Protein AF-A0A942X7V4-F1 (afdb_monomer_lite)

Radius of gyration: 15.63 Å; chains: 1; bounding box: 37×35×45 Å

Sequence (118 aa):
ASSIRQGVQTLTDNLYLAQKKGVDVWTAVQAYNFGPAYIDFIVQNGKENTLALAKQYSRDTVAPLLGNTTGKTYSYIHPISIFHGAELYVNGGNYYYSRQVQLNLYIIKCFTLFSTSG

InterPro domains:
  IPR047194 CwlT-like, lysozyme domain [PF13702] (2-104)

Structure (mmCIF, N/CA/C/O backbone):
data_AF-A0A942X7V4-F1
#
_entry.id   AF-A0A942X7V4-F1
#
loop_
_atom_site.group_PDB
_atom_site.id
_atom_site.type_symbol
_atom_site.label_atom_id
_atom_site.label_alt_id
_atom_site.label_comp_id
_atom_site.label_asym_id
_atom_site.label_entity_id
_atom_site.label_seq_id
_atom_site.pdbx_PDB_ins_code
_atom_site.Cartn_x
_atom_site.Cartn_y
_atom_site.Cartn_z
_atom_site.occupancy
_atom_site.B_iso_or_equiv
_atom_site.auth_seq_id
_atom_site.auth_comp_id
_atom_site.auth_asym_id
_atom_site.auth_atom_id
_atom_site.pdbx_PDB_model_num
ATOM 1 N N . ALA A 1 1 ? 24.369 -3.342 -2.619 1.00 71.06 1 ALA A N 1
ATOM 2 C CA . ALA A 1 1 ? 23.786 -4.702 -2.518 1.00 71.06 1 ALA A CA 1
ATOM 3 C C . ALA A 1 1 ? 22.774 -4.855 -1.369 1.00 71.06 1 ALA A C 1
ATOM 5 O O . ALA A 1 1 ? 21.779 -5.544 -1.561 1.00 71.06 1 ALA A O 1
ATOM 6 N N . SER A 1 2 ? 22.974 -4.218 -0.204 1.00 85.12 2 SER A N 1
ATOM 7 C CA . SER A 1 2 ? 22.065 -4.320 0.958 1.00 85.12 2 SER A CA 1
ATOM 8 C C . SER A 1 2 ? 20.633 -3.827 0.690 1.00 85.12 2 SER A C 1
ATOM 10 O O . SER A 1 2 ? 19.693 -4.522 1.054 1.00 85.12 2 SER A O 1
ATOM 12 N N . SER A 1 3 ? 20.455 -2.695 -0.006 1.00 90.25 3 SER A N 1
ATOM 13 C CA . SER A 1 3 ? 19.122 -2.141 -0.326 1.00 90.25 3 SER A CA 1
ATOM 14 C C . SER A 1 3 ? 18.278 -3.064 -1.222 1.00 90.25 3 SER A C 1
ATOM 16 O O . SER A 1 3 ? 17.118 -3.321 -0.918 1.00 90.25 3 SER A O 1
ATOM 18 N N . ILE A 1 4 ? 18.877 -3.658 -2.264 1.00 91.00 4 ILE A N 1
ATOM 19 C CA . ILE A 1 4 ? 18.190 -4.634 -3.133 1.00 91.00 4 ILE A CA 1
ATOM 20 C C . ILE A 1 4 ? 17.772 -5.863 -2.323 1.00 91.00 4 ILE A C 1
ATOM 22 O O . ILE A 1 4 ? 16.630 -6.297 -2.417 1.00 91.00 4 ILE A O 1
ATOM 26 N N . ARG A 1 5 ? 18.676 -6.398 -1.491 1.00 93.56 5 ARG A N 1
ATOM 27 C CA . ARG A 1 5 ? 18.373 -7.548 -0.629 1.00 93.56 5 ARG A CA 1
ATOM 28 C C . ARG A 1 5 ? 17.205 -7.244 0.308 1.00 93.56 5 ARG A C 1
ATOM 30 O O . ARG A 1 5 ? 16.283 -8.045 0.390 1.00 93.56 5 ARG A O 1
ATOM 37 N N . GLN A 1 6 ? 17.237 -6.093 0.978 1.00 94.81 6 GLN A N 1
ATOM 38 C CA . GLN A 1 6 ? 16.171 -5.697 1.891 1.00 94.81 6 GLN A CA 1
ATOM 39 C C . GLN A 1 6 ? 14.844 -5.495 1.155 1.00 94.81 6 GLN A C 1
ATOM 41 O O . GLN A 1 6 ? 13.820 -5.974 1.624 1.00 94.81 6 GLN A O 1
ATOM 46 N N . GLY A 1 7 ? 14.855 -4.843 -0.010 1.00 93.56 7 GLY A N 1
ATOM 47 C CA . GLY A 1 7 ? 13.647 -4.650 -0.814 1.00 93.56 7 GLY A CA 1
ATOM 48 C C . GLY A 1 7 ? 13.038 -5.971 -1.287 1.00 93.56 7 GLY A C 1
ATOM 49 O O . GLY A 1 7 ? 11.831 -6.171 -1.163 1.00 93.56 7 GLY A O 1
ATOM 50 N N . VAL A 1 8 ? 13.868 -6.908 -1.759 1.00 95.06 8 VAL A N 1
ATOM 51 C CA . VAL A 1 8 ? 13.415 -8.256 -2.139 1.00 95.06 8 VAL A CA 1
ATOM 52 C C . VAL A 1 8 ? 12.831 -8.989 -0.935 1.00 95.06 8 VAL A C 1
ATOM 54 O O . VAL A 1 8 ? 11.759 -9.576 -1.064 1.00 95.06 8 VAL A O 1
ATOM 57 N N . GLN A 1 9 ? 13.480 -8.921 0.230 1.00 96.94 9 GLN A N 1
ATOM 58 C CA . GLN A 1 9 ? 12.981 -9.555 1.450 1.00 96.94 9 GLN A CA 1
ATOM 59 C C . GLN A 1 9 ? 11.622 -8.980 1.862 1.00 96.94 9 GLN A C 1
ATOM 61 O O . GLN A 1 9 ? 10.664 -9.732 1.993 1.00 96.94 9 GLN A O 1
ATOM 66 N N . THR A 1 10 ? 11.503 -7.653 1.961 1.00 97.12 10 THR A N 1
ATOM 67 C CA . THR A 1 10 ? 10.252 -6.983 2.343 1.00 97.12 10 THR A CA 1
ATOM 68 C C . THR A 1 10 ? 9.101 -7.342 1.398 1.00 97.12 10 THR A C 1
ATOM 70 O O . THR A 1 10 ? 7.996 -7.640 1.849 1.00 97.12 10 THR A O 1
ATOM 73 N N . LEU A 1 11 ? 9.337 -7.341 0.080 1.00 97.19 11 LEU A N 1
ATOM 74 C CA . LEU A 1 11 ? 8.306 -7.736 -0.881 1.00 97.19 11 LEU A CA 1
ATOM 75 C C . LEU A 1 11 ? 7.952 -9.224 -0.749 1.00 97.19 11 LEU A C 1
ATOM 77 O O . LEU A 1 11 ? 6.777 -9.577 -0.800 1.00 97.19 11 LEU A O 1
ATOM 81 N N . THR A 1 12 ? 8.949 -10.085 -0.554 1.00 97.81 12 THR A N 1
ATOM 82 C CA . THR A 1 12 ? 8.760 -11.532 -0.374 1.00 97.81 12 THR A CA 1
ATOM 83 C C . THR A 1 12 ? 7.918 -11.835 0.864 1.00 97.81 12 THR A C 1
ATOM 85 O O . THR A 1 12 ? 6.969 -12.613 0.784 1.00 97.81 12 THR A O 1
ATOM 88 N N . ASP A 1 13 ? 8.193 -11.168 1.983 1.00 98.44 13 ASP A N 1
ATOM 89 C CA . ASP A 1 13 ? 7.433 -11.330 3.224 1.00 98.44 13 ASP A CA 1
ATOM 90 C C . ASP A 1 13 ? 5.971 -10.902 3.044 1.00 98.44 13 ASP A C 1
ATOM 92 O O . ASP A 1 13 ? 5.051 -11.617 3.452 1.00 98.44 13 ASP A O 1
ATOM 96 N N . ASN A 1 14 ? 5.738 -9.781 2.352 1.00 98.44 14 ASN A N 1
ATOM 97 C CA . ASN A 1 14 ? 4.389 -9.333 2.010 1.00 98.44 14 ASN A CA 1
ATOM 98 C C . ASN A 1 14 ? 3.661 -10.334 1.099 1.00 98.44 14 ASN A C 1
ATOM 100 O O . ASN A 1 14 ? 2.472 -10.579 1.301 1.00 98.44 14 ASN A O 1
ATOM 104 N N . LEU A 1 15 ? 4.350 -10.918 0.112 1.00 98.56 15 LEU A N 1
ATOM 105 C CA . LEU A 1 15 ? 3.782 -11.918 -0.799 1.00 98.56 15 LEU A CA 1
ATOM 106 C C . LEU A 1 15 ? 3.365 -13.186 -0.048 1.00 98.56 15 LEU A C 1
ATOM 108 O O . LEU A 1 15 ? 2.239 -13.652 -0.224 1.00 98.56 15 LEU A O 1
ATOM 112 N N . TYR A 1 16 ? 4.225 -13.706 0.832 1.00 98.50 16 TYR A N 1
ATOM 113 C CA . TYR A 1 16 ? 3.888 -14.857 1.671 1.00 98.50 16 TYR A CA 1
ATOM 114 C C . TYR A 1 16 ? 2.719 -14.560 2.607 1.00 98.50 16 TYR A C 1
ATOM 116 O O . TYR A 1 16 ? 1.822 -15.390 2.763 1.00 98.50 16 TYR A O 1
ATOM 124 N N . LEU A 1 17 ? 2.692 -13.373 3.217 1.00 98.56 17 LEU A N 1
ATOM 125 C CA . LEU A 1 17 ? 1.606 -12.985 4.108 1.00 98.56 17 LEU A CA 1
ATOM 126 C C . LEU A 1 17 ? 0.276 -12.841 3.357 1.00 98.56 17 LEU A C 1
ATOM 128 O O . LEU A 1 17 ? -0.745 -13.330 3.841 1.00 98.56 17 LEU A O 1
ATOM 132 N N . ALA A 1 18 ? 0.288 -12.225 2.173 1.00 98.38 18 ALA A N 1
ATOM 133 C CA . ALA A 1 18 ? -0.887 -12.096 1.318 1.00 98.38 18 ALA A CA 1
ATOM 134 C C . ALA A 1 18 ? -1.425 -13.466 0.883 1.00 98.38 18 ALA A C 1
ATOM 136 O O . ALA A 1 18 ? -2.615 -13.736 1.041 1.00 98.38 18 ALA A O 1
ATOM 137 N N . GLN A 1 19 ? -0.537 -14.365 0.442 1.00 98.44 19 GLN A N 1
ATOM 138 C CA . GLN A 1 19 ? -0.892 -15.739 0.092 1.00 98.44 19 GLN A CA 1
ATOM 139 C C . GLN A 1 19 ? -1.503 -16.478 1.288 1.00 98.44 19 GLN A C 1
ATOM 141 O O . GLN A 1 19 ? -2.584 -17.053 1.172 1.00 98.44 19 GLN A O 1
ATOM 146 N N . LYS A 1 20 ? -0.852 -16.424 2.457 1.00 98.50 20 LYS A N 1
ATOM 147 C CA . LYS A 1 20 ? -1.332 -17.063 3.691 1.00 98.50 20 LYS A CA 1
ATOM 148 C C . LYS A 1 20 ? -2.716 -16.558 4.103 1.00 98.50 20 LYS A C 1
ATOM 150 O O . LYS A 1 20 ? -3.517 -17.329 4.623 1.00 98.50 20 LYS A O 1
ATOM 155 N N . LYS A 1 21 ? -2.988 -15.267 3.902 1.00 98.31 21 LYS A N 1
ATOM 156 C CA . LYS A 1 21 ? -4.264 -14.625 4.250 1.00 98.31 21 LYS A CA 1
ATOM 157 C C . LYS A 1 21 ? -5.313 -14.692 3.135 1.00 98.31 21 LYS A C 1
ATOM 159 O O . LYS A 1 21 ? -6.456 -14.292 3.356 1.00 98.31 21 LYS A O 1
ATOM 164 N N . GLY A 1 22 ? -4.955 -15.244 1.976 1.00 98.25 22 GLY A N 1
ATOM 165 C CA . GLY A 1 22 ? -5.857 -15.436 0.846 1.00 98.25 22 GLY A CA 1
ATOM 166 C C . GLY A 1 22 ? -6.334 -14.126 0.223 1.00 98.25 22 GLY A C 1
ATOM 167 O O . GLY A 1 22 ? -7.507 -14.028 -0.125 1.00 98.25 22 GLY A O 1
ATOM 168 N N . VAL A 1 23 ? -5.452 -13.128 0.128 1.00 98.62 23 VAL A N 1
ATOM 169 C CA . VAL A 1 23 ? -5.702 -11.884 -0.617 1.00 98.62 23 VAL A CA 1
ATOM 170 C C . VAL A 1 23 ? -4.877 -11.859 -1.902 1.00 98.62 23 VAL A C 1
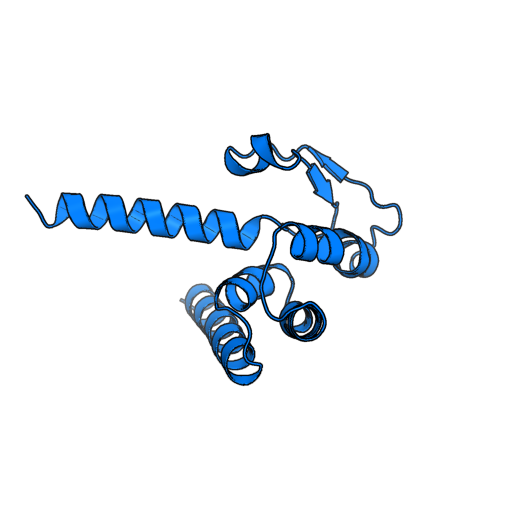ATOM 172 O O . VAL A 1 23 ? -3.905 -12.604 -2.046 1.00 98.62 23 VAL A O 1
ATOM 175 N N . ASP A 1 24 ? -5.256 -11.008 -2.849 1.00 98.12 24 ASP A N 1
ATOM 176 C CA . ASP A 1 24 ? -4.579 -10.922 -4.139 1.00 98.12 24 ASP A CA 1
ATOM 177 C C . ASP A 1 24 ? -3.128 -10.399 -4.039 1.00 98.12 24 ASP A C 1
ATOM 179 O O . ASP A 1 24 ? -2.742 -9.665 -3.124 1.00 98.12 24 ASP A O 1
ATOM 183 N N . VAL A 1 25 ? -2.312 -10.733 -5.042 1.00 98.00 25 VAL A N 1
ATOM 184 C CA . VAL A 1 25 ? -0.891 -10.354 -5.101 1.00 98.00 25 VAL A CA 1
ATOM 185 C C . VAL A 1 25 ? -0.663 -8.835 -5.102 1.00 98.00 25 VAL A C 1
ATOM 187 O O . VAL A 1 25 ? 0.353 -8.362 -4.589 1.00 98.00 25 VAL A O 1
ATOM 190 N N . TRP A 1 26 ? -1.596 -8.038 -5.633 1.00 98.25 26 TRP A N 1
ATOM 191 C CA . TRP A 1 26 ? -1.450 -6.583 -5.666 1.00 98.25 26 TRP A CA 1
ATOM 192 C C . TRP A 1 26 ? -1.654 -5.957 -4.294 1.00 98.25 26 TRP A C 1
ATOM 194 O O . TRP A 1 26 ? -1.105 -4.881 -4.050 1.00 98.25 26 TRP A O 1
ATOM 204 N N . THR A 1 27 ? -2.333 -6.648 -3.374 1.00 98.62 27 THR A N 1
ATOM 205 C CA . THR A 1 27 ? -2.339 -6.275 -1.957 1.00 98.62 27 THR A CA 1
ATOM 206 C C . THR A 1 27 ? -0.922 -6.294 -1.380 1.00 98.62 27 THR A C 1
ATOM 208 O O . THR A 1 27 ? -0.518 -5.323 -0.742 1.00 98.62 27 THR A O 1
ATOM 211 N N . ALA A 1 28 ? -0.124 -7.335 -1.654 1.00 98.38 28 ALA A N 1
ATOM 212 C CA . ALA A 1 28 ? 1.269 -7.415 -1.192 1.00 98.38 28 ALA A CA 1
ATOM 213 C C . ALA A 1 28 ? 2.147 -6.294 -1.772 1.00 98.38 28 ALA A C 1
ATOM 215 O O . ALA A 1 28 ? 2.966 -5.703 -1.064 1.00 98.38 28 ALA A O 1
ATOM 216 N N . VAL A 1 29 ? 1.949 -5.972 -3.055 1.00 98.38 29 VAL A N 1
ATOM 217 C CA . VAL A 1 29 ? 2.657 -4.872 -3.725 1.00 98.38 29 VAL A CA 1
ATOM 218 C C . VAL A 1 29 ? 2.271 -3.526 -3.111 1.00 98.38 29 VAL A C 1
ATOM 220 O O . VAL A 1 29 ? 3.144 -2.716 -2.815 1.00 98.38 29 VAL A O 1
ATOM 223 N N . GLN A 1 30 ? 0.983 -3.277 -2.865 1.00 98.62 30 GLN A N 1
ATOM 224 C CA . GLN A 1 30 ? 0.526 -2.044 -2.218 1.00 98.62 30 GLN A CA 1
ATOM 225 C C . GLN A 1 30 ? 1.026 -1.942 -0.766 1.00 98.62 30 GLN A C 1
ATOM 227 O O . GLN A 1 30 ? 1.434 -0.867 -0.323 1.00 98.62 30 GLN A O 1
ATOM 232 N N . ALA A 1 31 ? 1.086 -3.065 -0.047 1.00 98.44 31 ALA A N 1
ATOM 233 C CA . ALA A 1 31 ? 1.639 -3.152 1.302 1.00 98.44 31 ALA A CA 1
ATOM 234 C C . ALA A 1 31 ? 3.147 -2.855 1.362 1.00 98.44 31 ALA A C 1
ATOM 236 O O . ALA A 1 31 ? 3.654 -2.505 2.422 1.00 98.44 31 ALA A O 1
ATOM 237 N N . TYR A 1 32 ? 3.884 -2.922 0.248 1.00 97.88 32 TYR A N 1
ATOM 238 C CA . TYR A 1 32 ? 5.266 -2.430 0.217 1.00 97.88 32 TYR A CA 1
ATOM 239 C C . TYR A 1 32 ? 5.328 -0.911 0.459 1.00 97.88 32 TYR A C 1
ATOM 241 O O . TYR A 1 32 ? 6.269 -0.415 1.071 1.00 97.88 32 TYR A O 1
ATOM 249 N N . ASN A 1 33 ? 4.309 -0.169 0.011 1.00 97.69 33 ASN A N 1
ATOM 250 C CA . ASN A 1 33 ? 4.202 1.274 0.217 1.00 97.69 33 ASN A CA 1
ATOM 251 C C . ASN A 1 33 ? 3.516 1.651 1.541 1.00 97.69 33 ASN A C 1
ATOM 253 O O . ASN A 1 33 ? 3.926 2.614 2.180 1.00 97.69 33 ASN A O 1
ATOM 257 N N . PHE A 1 34 ? 2.484 0.908 1.948 1.00 98.06 34 PHE A N 1
ATOM 258 C CA . PHE A 1 34 ? 1.691 1.202 3.152 1.00 98.06 34 PHE A CA 1
ATOM 259 C C . PHE A 1 34 ? 2.123 0.455 4.416 1.00 98.06 34 PHE A C 1
ATOM 261 O O . PHE A 1 34 ? 1.661 0.776 5.509 1.00 98.06 34 PHE A O 1
ATOM 268 N N . GLY A 1 35 ? 2.994 -0.538 4.279 1.00 98.00 35 GLY A N 1
ATOM 269 C CA . GLY A 1 35 ? 3.315 -1.492 5.331 1.00 98.00 35 GLY A CA 1
ATOM 270 C C . GLY A 1 35 ? 2.364 -2.702 5.361 1.00 98.00 35 GLY A C 1
ATOM 271 O O . GLY A 1 35 ? 1.258 -2.665 4.809 1.00 98.00 35 GLY A O 1
ATOM 272 N N . PRO A 1 36 ? 2.779 -3.792 6.032 1.00 97.75 36 PRO A N 1
ATOM 273 C CA . PRO A 1 36 ? 2.082 -5.081 6.015 1.00 97.75 36 PRO A CA 1
ATOM 274 C C . PRO A 1 36 ? 0.693 -5.060 6.669 1.00 97.75 36 PRO A C 1
ATOM 276 O O . PRO A 1 36 ? -0.138 -5.898 6.332 1.00 97.75 36 PRO A O 1
ATOM 279 N N . ALA A 1 37 ? 0.397 -4.096 7.550 1.00 98.25 37 ALA A N 1
ATOM 280 C CA . ALA A 1 37 ? -0.926 -3.966 8.174 1.00 98.25 37 ALA A CA 1
ATOM 281 C C . ALA A 1 37 ? -2.049 -3.696 7.148 1.00 98.25 37 ALA A C 1
ATOM 283 O O . ALA A 1 37 ? -3.205 -4.042 7.385 1.00 98.25 37 ALA A O 1
ATOM 284 N N . TYR A 1 38 ? -1.705 -3.175 5.963 1.00 98.69 38 TYR A N 1
ATOM 285 C CA . TYR A 1 38 ? -2.650 -3.050 4.852 1.00 98.69 38 TYR A CA 1
ATOM 286 C C . TYR A 1 38 ? -3.211 -4.406 4.392 1.00 98.69 38 TYR A C 1
ATOM 288 O O . TYR A 1 38 ? -4.355 -4.488 3.953 1.00 98.69 38 TYR A O 1
ATOM 296 N N . ILE A 1 39 ? -2.439 -5.491 4.529 1.00 98.75 39 ILE A N 1
ATOM 297 C CA . ILE A 1 39 ? -2.896 -6.841 4.176 1.00 98.75 39 ILE A CA 1
ATOM 298 C C . ILE A 1 39 ? -4.068 -7.246 5.078 1.00 98.75 39 ILE A C 1
ATOM 300 O O . ILE A 1 39 ? -5.068 -7.757 4.582 1.00 98.75 39 ILE A O 1
ATOM 304 N N . ASP A 1 40 ? -3.984 -6.971 6.383 1.00 98.56 40 ASP A N 1
ATOM 305 C CA . ASP A 1 40 ? -5.080 -7.227 7.327 1.00 98.56 40 ASP A CA 1
ATOM 306 C C . ASP A 1 40 ? -6.321 -6.392 7.031 1.00 98.56 40 ASP A C 1
ATOM 308 O O . ASP A 1 40 ? -7.440 -6.906 7.072 1.00 98.56 40 ASP A O 1
ATOM 312 N N . PHE A 1 41 ? -6.124 -5.126 6.667 1.00 98.62 41 PHE A N 1
ATOM 313 C CA . PHE A 1 41 ? -7.217 -4.272 6.229 1.00 98.62 41 PHE A CA 1
ATOM 314 C C . PHE A 1 41 ? -7.949 -4.878 5.022 1.00 98.62 41 PHE A C 1
ATOM 316 O O . PHE A 1 41 ? -9.173 -4.982 5.041 1.00 98.62 41 PHE A O 1
ATOM 323 N N . ILE A 1 42 ? -7.234 -5.364 4.004 1.00 98.69 42 ILE A N 1
ATOM 324 C CA . ILE A 1 42 ? -7.869 -5.976 2.826 1.00 98.69 42 ILE A CA 1
ATOM 325 C C . ILE A 1 42 ? -8.561 -7.303 3.153 1.00 98.69 42 ILE A C 1
ATOM 327 O O . ILE A 1 42 ? -9.644 -7.559 2.625 1.00 98.69 42 ILE A O 1
ATOM 331 N N . VAL A 1 43 ? -8.024 -8.115 4.072 1.00 98.50 43 VAL A N 1
ATOM 332 C CA . VAL A 1 43 ? -8.706 -9.339 4.540 1.00 98.50 43 VAL A CA 1
ATOM 333 C C . VAL A 1 43 ? -10.118 -9.041 5.044 1.00 98.50 43 VAL A C 1
ATOM 335 O O . VAL A 1 43 ? -11.041 -9.805 4.764 1.00 98.50 43 VAL A O 1
ATOM 338 N N . GLN A 1 44 ? -10.290 -7.928 5.757 1.00 98.25 44 GLN A N 1
ATOM 339 C CA . GLN A 1 44 ? -11.575 -7.501 6.315 1.00 98.25 44 GLN A CA 1
ATOM 340 C C . GLN A 1 44 ? -12.484 -6.807 5.287 1.00 98.25 44 GLN A C 1
ATOM 342 O O . GLN A 1 44 ? -13.673 -6.645 5.540 1.00 98.25 44 GLN A O 1
ATOM 347 N N . ASN A 1 45 ? -11.948 -6.422 4.125 1.00 98.06 45 ASN A N 1
ATOM 348 C CA . ASN A 1 45 ? -12.623 -5.586 3.130 1.00 98.06 45 ASN A CA 1
ATOM 349 C C . ASN A 1 45 ? -12.696 -6.268 1.754 1.00 98.06 45 ASN A C 1
ATOM 351 O O . ASN A 1 45 ? -12.391 -5.672 0.725 1.00 98.06 45 ASN A O 1
ATOM 355 N N . GLY A 1 46 ? -13.102 -7.539 1.730 1.00 96.06 46 GLY A N 1
ATOM 356 C CA . GLY A 1 46 ? -13.383 -8.261 0.483 1.00 96.06 46 GLY A CA 1
ATOM 357 C C . GLY A 1 46 ? -12.185 -8.969 -0.153 1.00 96.06 46 GLY A C 1
ATOM 358 O O . GLY A 1 46 ? -12.346 -9.556 -1.215 1.00 96.06 46 GLY A O 1
ATOM 359 N N . LYS A 1 47 ? -11.017 -8.977 0.508 1.00 97.31 47 LYS A N 1
ATOM 360 C CA . LYS A 1 47 ? -9.809 -9.738 0.127 1.00 97.31 47 LYS A CA 1
ATOM 361 C C . LYS A 1 47 ? -9.157 -9.354 -1.208 1.00 97.31 47 LYS A C 1
ATOM 363 O O . LYS A 1 47 ? -8.228 -10.032 -1.645 1.00 97.31 47 LYS A O 1
ATOM 368 N N . GLU A 1 48 ? -9.576 -8.246 -1.811 1.00 98.00 48 GLU A N 1
ATOM 369 C CA . GLU A 1 48 ? -9.020 -7.741 -3.065 1.00 98.00 48 GLU A CA 1
ATOM 370 C C . GLU A 1 48 ? -8.609 -6.268 -2.962 1.00 98.00 48 GLU A C 1
ATOM 372 O O . GLU A 1 48 ? -9.353 -5.411 -2.483 1.00 98.00 48 GLU A O 1
ATOM 377 N N . ASN A 1 49 ? -7.417 -5.949 -3.464 1.00 97.62 49 ASN A N 1
ATOM 378 C CA . ASN A 1 49 ? -6.894 -4.594 -3.531 1.00 97.62 49 ASN A CA 1
ATOM 379 C C . ASN A 1 49 ? -7.572 -3.772 -4.639 1.00 97.62 49 ASN A C 1
ATOM 381 O O . ASN A 1 49 ? -7.300 -3.916 -5.841 1.00 97.62 49 ASN A O 1
ATOM 385 N N . THR A 1 50 ? -8.389 -2.811 -4.213 1.00 96.62 50 THR A N 1
ATOM 386 C CA . THR A 1 50 ? -9.019 -1.816 -5.085 1.00 96.62 50 THR A CA 1
ATOM 387 C C . THR A 1 50 ? -8.458 -0.420 -4.830 1.00 96.62 50 THR A C 1
ATOM 389 O O . THR A 1 50 ? -7.937 -0.119 -3.756 1.00 96.62 50 THR A O 1
ATOM 392 N N . LEU A 1 51 ? -8.593 0.471 -5.817 1.00 94.00 51 LEU A N 1
ATOM 393 C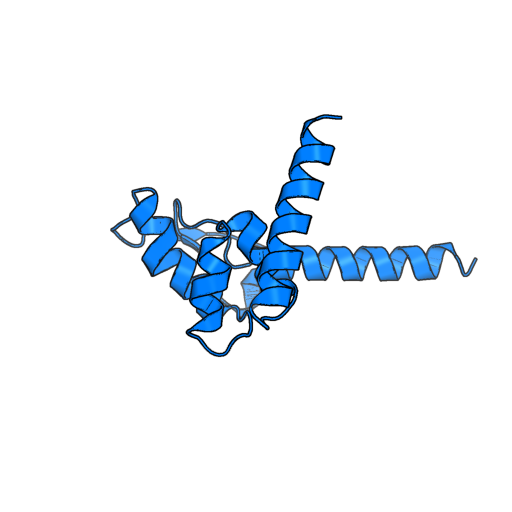 CA . LEU A 1 51 ? -8.150 1.858 -5.663 1.00 94.00 51 LEU A CA 1
ATOM 394 C C . LEU A 1 51 ? -8.937 2.589 -4.564 1.00 94.00 51 LEU A C 1
ATOM 396 O O . LEU A 1 51 ? -8.365 3.387 -3.828 1.00 94.00 51 LEU A O 1
ATOM 400 N N . ALA A 1 52 ? -10.233 2.288 -4.434 1.00 95.19 52 ALA A N 1
ATOM 401 C CA . ALA A 1 52 ? -11.085 2.856 -3.396 1.00 95.19 52 ALA A CA 1
ATOM 402 C C . ALA A 1 52 ? -10.597 2.464 -1.993 1.00 95.19 52 ALA A C 1
ATOM 404 O O . ALA A 1 52 ? -10.434 3.335 -1.141 1.00 95.19 52 ALA A O 1
ATOM 405 N N . LEU A 1 53 ? -10.278 1.182 -1.783 1.00 97.88 53 LEU A N 1
ATOM 406 C CA . LEU A 1 53 ? -9.749 0.682 -0.511 1.00 97.88 53 LEU A CA 1
ATOM 407 C C . LEU A 1 53 ? -8.356 1.241 -0.204 1.00 97.88 53 LEU A C 1
ATOM 409 O O . LEU A 1 53 ? -8.100 1.665 0.922 1.00 97.88 53 LEU A O 1
ATOM 413 N N . ALA A 1 54 ? -7.479 1.336 -1.207 1.00 97.69 54 ALA A N 1
ATOM 414 C CA . ALA A 1 54 ? -6.167 1.953 -1.041 1.00 97.69 54 ALA A CA 1
ATOM 415 C C . ALA A 1 54 ? -6.280 3.444 -0.672 1.00 97.69 54 ALA A C 1
ATOM 417 O O . ALA A 1 54 ? -5.563 3.919 0.212 1.00 97.69 54 ALA A O 1
ATOM 418 N N . LYS A 1 55 ? -7.194 4.186 -1.318 1.00 96.38 55 LYS A N 1
ATOM 419 C CA . LYS A 1 55 ? -7.454 5.604 -1.018 1.00 96.38 55 LYS A CA 1
ATOM 420 C C . LYS A 1 55 ? -8.034 5.775 0.386 1.00 96.38 55 LYS A C 1
ATOM 422 O O . LYS A 1 55 ? -7.592 6.660 1.114 1.00 96.38 55 LYS A O 1
ATOM 427 N N . GLN A 1 56 ? -8.972 4.914 0.779 1.00 97.31 56 GLN A N 1
ATOM 428 C CA . GLN A 1 56 ? -9.545 4.901 2.124 1.00 97.31 56 GLN A CA 1
ATOM 429 C C . GLN A 1 56 ? -8.464 4.659 3.182 1.00 97.31 56 GLN A C 1
ATOM 431 O O . GLN A 1 56 ? -8.332 5.456 4.103 1.00 97.31 56 GLN A O 1
ATOM 436 N N . TYR A 1 57 ? -7.634 3.627 3.021 1.00 98.31 57 TYR A N 1
ATOM 437 C CA . TYR A 1 57 ? -6.565 3.319 3.976 1.00 98.31 57 TYR A CA 1
ATOM 438 C C . TYR A 1 57 ? -5.509 4.432 4.064 1.00 98.31 57 TYR A C 1
ATOM 440 O O . TY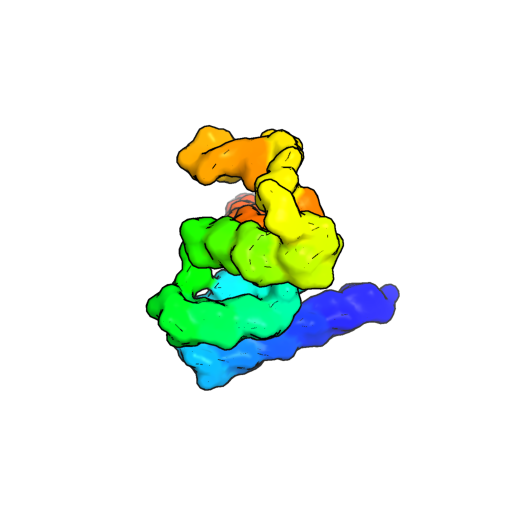R A 1 57 ? -5.043 4.783 5.149 1.00 98.31 57 TYR A O 1
ATOM 448 N N . SER A 1 58 ? -5.165 5.040 2.924 1.00 98.00 58 SER A N 1
ATOM 449 C CA . SER A 1 58 ? -4.294 6.218 2.864 1.00 98.00 58 SER A CA 1
ATOM 450 C C . SER A 1 58 ? -4.839 7.374 3.708 1.00 98.00 58 SER A C 1
ATOM 452 O O . SER A 1 58 ? -4.097 7.938 4.510 1.00 98.00 58 SER A O 1
ATOM 454 N N . ARG A 1 59 ? -6.135 7.686 3.564 1.00 97.19 59 ARG A N 1
ATOM 455 C CA . ARG A 1 59 ? -6.826 8.779 4.265 1.00 97.19 59 ARG A CA 1
ATOM 456 C C . ARG A 1 59 ? -7.047 8.501 5.749 1.00 97.19 59 ARG A C 1
ATOM 458 O O . ARG A 1 59 ? -6.804 9.379 6.565 1.00 97.19 59 ARG A O 1
ATOM 465 N N . ASP A 1 60 ? -7.542 7.313 6.078 1.00 97.88 60 ASP A N 1
ATOM 466 C CA . ASP A 1 60 ? -8.113 7.016 7.396 1.00 97.88 60 ASP A CA 1
ATOM 467 C C . ASP A 1 60 ? -7.098 6.362 8.339 1.00 97.88 60 ASP A C 1
ATOM 469 O O . ASP A 1 60 ? -7.321 6.295 9.545 1.00 97.88 60 ASP A O 1
ATOM 473 N N . THR A 1 61 ? -5.977 5.865 7.810 1.00 97.69 61 THR A N 1
ATOM 474 C CA . THR A 1 61 ? -4.962 5.158 8.599 1.00 97.69 61 THR A CA 1
ATOM 475 C C . THR A 1 61 ? -3.582 5.765 8.408 1.00 97.69 61 THR A C 1
ATOM 477 O O . THR A 1 61 ? -3.024 6.309 9.357 1.00 97.69 61 THR A O 1
ATOM 480 N N . VAL A 1 62 ? -3.027 5.725 7.195 1.00 97.75 62 VAL A N 1
ATOM 481 C CA . VAL A 1 62 ? -1.622 6.113 6.971 1.00 97.75 62 VAL A CA 1
ATOM 482 C C . VAL A 1 62 ? -1.400 7.602 7.241 1.00 97.75 62 VAL A C 1
ATOM 484 O O . VAL A 1 62 ? -0.502 7.953 8.005 1.00 97.75 62 VAL A O 1
ATOM 487 N N . ALA A 1 63 ? -2.241 8.472 6.673 1.00 97.56 63 ALA A N 1
ATOM 488 C CA . ALA A 1 63 ? -2.127 9.919 6.845 1.00 97.56 63 ALA A CA 1
ATOM 489 C C . ALA A 1 63 ? -2.226 10.346 8.324 1.00 97.56 63 ALA A C 1
ATOM 491 O O . ALA A 1 63 ? -1.293 11.007 8.791 1.00 97.56 63 ALA A O 1
ATOM 492 N N . PRO A 1 64 ? -3.248 9.932 9.101 1.00 97.44 64 PRO A N 1
ATOM 493 C CA . PRO A 1 64 ? -3.335 10.241 10.526 1.00 97.44 64 PRO A CA 1
ATOM 494 C C . PRO A 1 64 ? -2.161 9.700 11.343 1.00 97.44 64 PRO A C 1
ATOM 496 O O . PRO A 1 64 ? -1.605 10.443 12.151 1.00 97.44 64 PRO A O 1
ATOM 499 N N . LEU A 1 65 ? -1.742 8.447 11.104 1.00 96.00 65 LEU A N 1
ATOM 500 C CA . LEU A 1 65 ? -0.605 7.830 11.805 1.00 96.00 65 LEU A CA 1
ATOM 501 C C . LEU A 1 65 ? 0.692 8.622 11.628 1.00 96.00 65 LEU A C 1
ATOM 503 O O . LEU A 1 65 ? 1.544 8.625 12.512 1.00 96.00 65 LEU A O 1
ATOM 507 N N . LEU A 1 66 ? 0.833 9.302 10.494 1.00 95.19 66 LEU A N 1
ATOM 508 C CA . LEU A 1 66 ? 2.000 10.103 10.153 1.00 95.19 66 LEU A CA 1
ATOM 509 C C . LEU A 1 66 ? 1.737 11.615 10.291 1.00 95.19 66 LEU A C 1
ATOM 511 O O . LEU A 1 66 ? 2.462 12.432 9.725 1.00 95.19 66 LEU A O 1
ATOM 515 N N . GLY A 1 67 ? 0.715 12.011 11.056 1.00 95.25 67 GLY A N 1
ATOM 516 C CA . GLY A 1 67 ? 0.490 13.397 11.486 1.00 95.25 67 GLY A CA 1
ATOM 517 C C . GLY A 1 67 ? -0.406 14.250 10.582 1.00 95.25 67 GLY A C 1
ATOM 518 O O . GLY A 1 67 ? -0.590 15.434 10.857 1.00 95.25 67 GLY A O 1
ATOM 519 N N . ASN A 1 68 ? -0.996 13.687 9.527 1.00 96.38 68 ASN A N 1
ATOM 520 C CA . ASN A 1 68 ? -2.021 14.353 8.723 1.00 96.38 68 ASN A CA 1
ATOM 521 C C . ASN A 1 68 ? -3.428 13.920 9.160 1.00 96.38 68 ASN A C 1
ATOM 523 O O . ASN A 1 68 ? -4.072 13.088 8.527 1.00 96.38 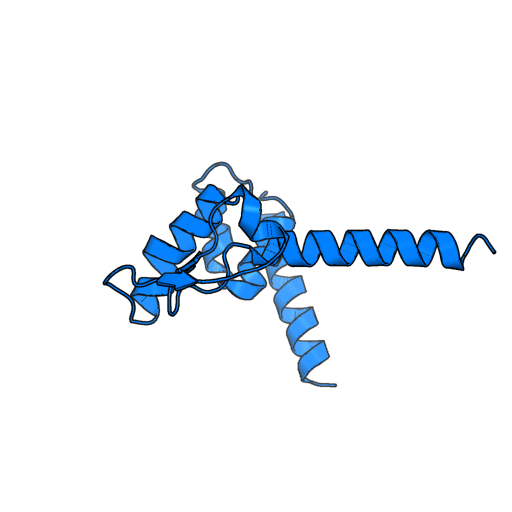68 ASN A O 1
ATOM 527 N N . THR A 1 69 ? -3.917 14.517 10.243 1.00 94.25 69 THR A N 1
ATOM 528 C CA . THR A 1 69 ? -5.277 14.292 10.765 1.00 94.25 69 THR A CA 1
ATOM 529 C C . THR A 1 69 ? -6.337 15.183 10.111 1.00 94.25 69 THR A C 1
ATOM 531 O O . THR A 1 69 ? -7.526 14.995 10.343 1.00 94.25 69 THR A O 1
ATOM 534 N N . THR A 1 70 ? -5.927 16.152 9.287 1.00 94.12 70 THR A N 1
ATOM 535 C CA . THR A 1 70 ? -6.829 17.114 8.628 1.00 94.12 70 THR A CA 1
ATOM 536 C C . THR A 1 70 ? -7.304 16.648 7.254 1.00 94.12 70 THR A C 1
ATOM 538 O O . THR A 1 70 ? -8.162 17.288 6.652 1.00 94.12 70 THR A O 1
ATOM 541 N N . GLY A 1 71 ? -6.741 15.552 6.733 1.00 93.31 71 GLY A N 1
ATOM 542 C CA . GLY A 1 71 ? -7.029 15.073 5.383 1.00 93.31 71 GLY A CA 1
ATOM 543 C C . GLY A 1 71 ? -6.398 15.939 4.292 1.00 93.31 71 GLY A C 1
ATOM 544 O O . GLY A 1 71 ? -6.867 15.919 3.158 1.00 93.31 71 GLY A O 1
ATOM 545 N N . LYS A 1 72 ? -5.333 16.691 4.610 1.00 94.50 72 LYS A N 1
ATOM 546 C CA . LYS A 1 72 ? -4.643 17.560 3.649 1.00 94.50 72 LYS A CA 1
ATOM 547 C C . LYS A 1 72 ? -4.140 16.749 2.455 1.00 94.50 72 LYS A C 1
ATOM 549 O O . LYS A 1 72 ? -3.422 15.762 2.640 1.00 94.50 72 LYS A O 1
ATOM 554 N N . THR A 1 73 ? -4.459 17.194 1.244 1.00 94.19 73 THR A N 1
ATOM 555 C CA . THR A 1 73 ? -3.985 16.587 -0.003 1.00 94.19 73 THR A CA 1
ATOM 556 C C . THR A 1 73 ? -3.024 17.503 -0.758 1.00 94.19 73 THR A C 1
ATOM 558 O O . THR A 1 73 ? -2.879 18.688 -0.447 1.00 94.19 73 THR A O 1
ATOM 561 N N . TYR A 1 74 ? -2.312 16.932 -1.726 1.00 89.69 74 TYR A N 1
ATOM 562 C CA . TYR A 1 74 ? -1.530 17.657 -2.722 1.00 89.69 74 TYR A CA 1
ATOM 563 C C . TYR A 1 74 ? -1.789 17.076 -4.110 1.00 89.69 74 TYR A C 1
ATOM 565 O O . TYR A 1 74 ? -2.072 15.882 -4.249 1.00 89.69 74 TYR A O 1
ATOM 573 N N . SER A 1 75 ? -1.680 17.921 -5.136 1.00 85.38 75 SER A N 1
ATOM 574 C CA . SER A 1 75 ? -1.882 17.502 -6.520 1.00 85.38 75 SER A CA 1
ATOM 575 C C . SER A 1 75 ? -0.806 16.509 -6.949 1.00 85.38 75 SER A C 1
ATOM 577 O O . SER A 1 75 ? 0.391 16.778 -6.854 1.00 85.38 75 SER A O 1
ATOM 579 N N . TYR A 1 76 ? -1.244 15.369 -7.465 1.00 78.94 76 TYR A N 1
ATOM 580 C CA . TYR A 1 76 ? -0.410 14.307 -7.993 1.00 78.94 76 TYR A CA 1
ATOM 581 C C . TYR A 1 76 ? -0.819 14.021 -9.436 1.00 78.94 76 TYR A C 1
ATOM 583 O O . TYR A 1 76 ? -1.799 13.320 -9.709 1.00 78.94 76 TYR A O 1
ATOM 591 N N . ILE A 1 77 ? -0.066 14.602 -10.369 1.00 66.88 77 ILE A N 1
ATOM 592 C CA . ILE A 1 77 ? -0.304 14.470 -11.806 1.00 66.88 77 ILE A CA 1
ATOM 593 C C . ILE A 1 77 ? 0.549 13.309 -12.317 1.00 66.88 77 ILE A C 1
ATOM 595 O O . ILE A 1 77 ? 1.747 13.444 -12.547 1.00 66.88 77 ILE A O 1
ATOM 599 N N . HIS A 1 78 ? -0.082 12.150 -12.470 1.00 68.62 78 HIS A N 1
ATOM 600 C CA . HIS A 1 78 ? 0.483 10.962 -13.100 1.00 68.62 78 HIS A CA 1
ATOM 601 C C . HIS A 1 78 ? -0.527 10.475 -14.150 1.00 68.62 78 HIS A C 1
ATOM 603 O O . HIS A 1 78 ? -1.725 10.593 -13.903 1.00 68.62 78 HIS A O 1
ATOM 609 N N . PRO A 1 79 ? -0.125 9.880 -15.288 1.00 63.41 79 PRO A N 1
ATOM 610 C CA . PRO A 1 79 ? -1.072 9.457 -16.332 1.00 63.41 79 PRO A CA 1
ATOM 611 C C . PRO A 1 79 ? -2.237 8.581 -15.828 1.00 63.41 79 PRO A C 1
ATOM 613 O O . PRO A 1 79 ? -3.346 8.647 -16.343 1.00 63.41 79 PRO A O 1
ATOM 616 N N . ILE A 1 80 ? -1.998 7.801 -14.768 1.00 59.19 80 ILE A N 1
ATOM 617 C CA . ILE A 1 80 ? -2.996 6.938 -14.109 1.00 59.19 80 ILE A CA 1
ATOM 618 C C . ILE A 1 80 ? -4.002 7.737 -13.249 1.00 59.19 80 ILE A C 1
ATOM 620 O O . ILE A 1 80 ? -5.153 7.322 -13.114 1.00 59.19 80 ILE A O 1
ATOM 624 N N . SER A 1 81 ? -3.602 8.875 -12.667 1.00 59.22 81 SER A N 1
ATOM 625 C CA . SER A 1 81 ? -4.451 9.661 -11.755 1.00 59.22 81 SER A CA 1
ATOM 626 C C . SER A 1 81 ? -5.495 10.518 -12.480 1.00 59.22 81 SER A C 1
ATOM 628 O O . SER A 1 81 ? -6.485 10.924 -11.871 1.00 59.22 81 SER A O 1
ATOM 630 N N . ILE A 1 82 ? -5.330 10.721 -13.793 1.00 56.59 82 ILE A N 1
ATOM 631 C CA . ILE A 1 82 ? -6.208 11.550 -14.636 1.00 56.59 82 ILE A CA 1
ATOM 632 C C . ILE A 1 82 ? -7.667 11.050 -14.625 1.00 56.59 82 ILE A C 1
ATOM 634 O O . ILE A 1 82 ? -8.583 11.859 -14.724 1.00 56.59 82 ILE A O 1
ATOM 638 N N . PHE A 1 83 ? -7.902 9.748 -14.424 1.00 56.91 83 PHE A N 1
ATOM 639 C CA . PHE A 1 83 ? -9.248 9.156 -14.478 1.00 56.91 83 PHE A CA 1
ATOM 640 C C . PHE A 1 83 ? -9.898 8.877 -13.110 1.00 56.91 83 PHE A C 1
ATOM 642 O O . PHE A 1 83 ? -11.077 8.540 -13.068 1.00 56.91 83 PHE A O 1
ATOM 649 N N . HIS A 1 84 ? -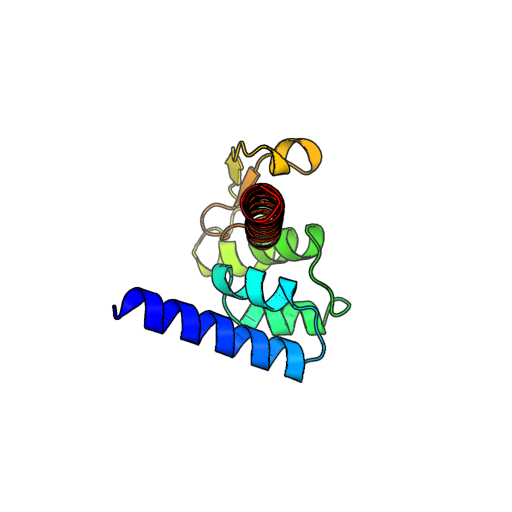9.165 9.006 -11.995 1.00 57.28 84 HIS A N 1
ATOM 650 C CA . HIS A 1 84 ? -9.643 8.566 -10.668 1.00 57.28 84 HIS A CA 1
ATOM 651 C C . HIS A 1 84 ? -9.378 9.561 -9.518 1.00 57.28 84 HIS A C 1
ATOM 653 O O . HIS A 1 84 ? -9.700 9.273 -8.363 1.00 57.28 84 HIS A O 1
ATOM 659 N N . GLY A 1 85 ? -8.828 10.741 -9.828 1.00 63.75 85 GLY A N 1
ATOM 660 C CA . GLY A 1 85 ? -8.552 11.821 -8.878 1.00 63.75 85 GLY A CA 1
ATOM 661 C C . GLY A 1 85 ? -7.058 12.131 -8.783 1.00 63.75 85 GLY A C 1
ATOM 662 O O . GLY A 1 85 ? -6.248 11.283 -8.420 1.00 63.75 85 GLY A O 1
ATOM 663 N N . ALA A 1 86 ? -6.673 13.368 -9.081 1.00 71.81 86 ALA A N 1
ATOM 664 C CA . ALA A 1 86 ? -5.272 13.773 -9.186 1.00 71.81 86 ALA A CA 1
ATOM 665 C C . ALA A 1 86 ? -4.668 14.223 -7.847 1.00 71.81 86 ALA A C 1
ATOM 667 O O . ALA A 1 86 ? -3.989 15.243 -7.796 1.00 71.81 86 ALA A O 1
ATOM 668 N N . GLU A 1 87 ? -4.923 13.506 -6.752 1.00 87.94 87 GLU A N 1
ATOM 669 C CA . GLU A 1 87 ? -4.469 13.917 -5.419 1.00 87.94 87 GLU A CA 1
ATOM 670 C C . GLU A 1 87 ? -3.857 12.765 -4.625 1.00 87.94 87 GLU A C 1
ATOM 672 O O . GLU A 1 87 ? -4.251 11.614 -4.779 1.00 87.94 87 GLU A O 1
ATOM 677 N N . LEU A 1 88 ? -2.928 13.073 -3.732 1.00 92.19 88 LEU A N 1
ATOM 678 C CA . LEU A 1 88 ? -2.462 12.165 -2.689 1.00 92.19 88 LEU A CA 1
ATOM 679 C C . LEU A 1 88 ? -2.610 12.855 -1.336 1.00 92.19 88 LEU A C 1
ATOM 681 O O . LEU A 1 88 ? -2.504 14.078 -1.240 1.00 92.19 88 LEU A O 1
ATOM 685 N N . TYR A 1 89 ? -2.836 12.077 -0.281 1.00 94.75 89 TYR A N 1
ATOM 686 C CA . TYR A 1 89 ? -2.827 12.614 1.074 1.00 94.75 89 TYR A CA 1
ATOM 687 C C . TYR A 1 89 ? -1.387 12.902 1.492 1.00 94.75 89 TYR A C 1
ATOM 689 O O . TYR A 1 89 ? -0.498 12.058 1.338 1.00 94.75 89 TYR A O 1
ATOM 697 N N . VAL A 1 90 ? -1.147 14.090 2.047 1.00 95.19 90 VAL A N 1
ATOM 698 C CA . VAL A 1 90 ? 0.118 14.385 2.729 1.00 95.19 90 VAL A CA 1
ATOM 699 C C . VAL A 1 90 ? 0.324 13.313 3.798 1.00 95.19 90 VAL A C 1
ATOM 701 O O . VAL A 1 90 ? -0.608 12.976 4.522 1.00 95.19 90 VAL A O 1
ATOM 704 N N . ASN A 1 91 ? 1.517 12.729 3.862 1.00 95.69 91 ASN A N 1
ATOM 705 C CA . ASN A 1 91 ? 1.843 11.635 4.780 1.00 95.69 91 ASN A CA 1
ATOM 706 C C . ASN A 1 91 ? 0.945 10.385 4.652 1.00 95.69 91 ASN A C 1
ATOM 708 O O . ASN A 1 91 ? 0.940 9.550 5.543 1.00 95.69 91 ASN A O 1
ATOM 712 N N . GLY A 1 92 ? 0.203 10.214 3.554 1.00 95.88 92 GLY A N 1
ATOM 713 C CA . GLY A 1 92 ? -0.715 9.085 3.362 1.00 95.88 92 GLY A CA 1
ATOM 714 C C . GLY A 1 92 ? -0.158 7.939 2.522 1.00 95.88 92 GLY A C 1
ATOM 715 O O . GLY A 1 92 ? -0.919 7.059 2.128 1.00 95.88 92 GLY A O 1
ATOM 716 N N . GLY A 1 93 ? 1.132 7.958 2.181 1.00 95.62 93 GLY A N 1
ATOM 717 C CA . GLY A 1 93 ? 1.695 7.076 1.156 1.00 95.62 93 GLY A CA 1
ATOM 718 C C . GLY A 1 93 ? 1.110 7.353 -0.238 1.00 95.62 93 GLY A C 1
ATOM 719 O O . GLY A 1 93 ? 0.592 8.433 -0.515 1.00 95.62 93 GLY A O 1
ATOM 720 N N . ASN A 1 94 ? 1.212 6.377 -1.136 1.00 95.38 94 ASN A N 1
ATOM 721 C CA . ASN A 1 94 ? 0.729 6.461 -2.510 1.00 95.38 94 ASN A CA 1
ATOM 722 C C . ASN A 1 94 ? -0.288 5.345 -2.784 1.00 95.38 94 ASN A C 1
ATOM 724 O O . ASN A 1 94 ? 0.073 4.205 -3.083 1.00 95.38 94 ASN A O 1
ATOM 728 N N . TYR A 1 95 ? -1.576 5.687 -2.757 1.00 95.25 95 TYR A N 1
ATOM 729 C CA . TYR A 1 95 ? -2.648 4.725 -3.019 1.00 95.25 95 TYR A CA 1
ATOM 730 C C . TYR A 1 95 ? -2.725 4.241 -4.483 1.00 95.25 95 TYR A C 1
ATOM 732 O O . TYR A 1 95 ? -3.459 3.302 -4.775 1.00 95.25 95 TYR A O 1
ATOM 740 N N . TYR A 1 96 ? -1.930 4.810 -5.399 1.00 93.50 96 TYR A N 1
ATOM 741 C CA . TYR A 1 96 ? -1.755 4.319 -6.772 1.00 93.50 96 TYR A CA 1
ATOM 742 C C . TYR A 1 96 ? -0.598 3.322 -6.938 1.00 93.50 96 TYR A C 1
ATOM 744 O O . TYR A 1 96 ? -0.404 2.810 -8.042 1.00 93.50 96 TYR A O 1
ATOM 752 N N . TYR A 1 97 ? 0.195 3.056 -5.894 1.00 95.56 97 TYR A N 1
ATOM 753 C CA . TYR A 1 97 ? 1.481 2.354 -6.000 1.00 95.56 97 TYR A CA 1
ATOM 754 C C . TYR A 1 97 ? 1.392 1.016 -6.750 1.00 95.56 97 TYR A C 1
ATOM 756 O O . TYR A 1 97 ? 2.114 0.799 -7.723 1.00 95.56 97 TYR A O 1
ATOM 764 N N . SER A 1 98 ? 0.452 0.147 -6.374 1.00 95.75 98 SER A N 1
ATOM 765 C CA . SER A 1 98 ? 0.241 -1.143 -7.046 1.00 95.75 98 SER A CA 1
ATOM 766 C C . SER A 1 98 ? -0.094 -1.001 -8.537 1.00 95.75 98 SER A C 1
ATOM 768 O O . SER A 1 98 ? 0.422 -1.765 -9.350 1.00 95.75 98 SER A O 1
ATOM 770 N N . ARG A 1 99 ? -0.883 0.010 -8.928 1.00 93.00 99 ARG A N 1
ATOM 771 C CA . ARG A 1 99 ? -1.215 0.290 -10.337 1.00 93.00 99 ARG A CA 1
ATOM 772 C C . ARG A 1 99 ? -0.011 0.809 -11.124 1.00 93.00 99 ARG A C 1
ATOM 774 O O . ARG A 1 99 ? 0.158 0.433 -12.280 1.00 93.00 99 ARG A O 1
ATOM 781 N N . GLN A 1 100 ? 0.848 1.620 -10.504 1.00 93.06 100 GLN A N 1
ATOM 782 C CA . GLN A 1 100 ? 2.097 2.080 -11.126 1.00 93.06 100 GLN A CA 1
ATOM 783 C C . GLN A 1 100 ? 3.051 0.911 -11.386 1.00 93.06 100 GLN A C 1
ATOM 785 O O . GLN A 1 100 ? 3.577 0.772 -12.489 1.00 93.06 100 GLN A O 1
ATOM 790 N N . VAL A 1 101 ? 3.223 0.028 -10.399 1.00 94.75 101 VAL A N 1
ATOM 791 C CA . VAL A 1 101 ? 4.048 -1.180 -10.546 1.00 94.75 101 VAL A CA 1
ATOM 792 C C . VAL A 1 101 ? 3.474 -2.103 -11.623 1.00 94.75 101 VAL A C 1
ATOM 794 O O . VAL A 1 101 ? 4.222 -2.607 -12.459 1.00 94.75 101 VAL A O 1
ATOM 797 N N . GLN A 1 102 ? 2.153 -2.283 -11.653 1.00 94.00 102 GLN A N 1
ATOM 798 C CA . GLN A 1 102 ? 1.473 -3.081 -12.672 1.00 94.00 102 GLN A CA 1
ATOM 799 C C . GLN A 1 102 ? 1.695 -2.533 -14.088 1.00 94.00 102 GLN A C 1
ATOM 801 O O . GLN A 1 102 ? 2.006 -3.308 -14.993 1.00 94.00 102 GLN A O 1
ATOM 806 N N . LEU A 1 103 ? 1.591 -1.212 -14.277 1.00 91.44 103 LEU A N 1
ATOM 807 C CA . LEU A 1 103 ? 1.865 -0.560 -15.559 1.00 91.44 103 LEU A CA 1
ATOM 808 C C . LEU A 1 103 ? 3.323 -0.763 -15.992 1.00 91.44 103 LEU A C 1
ATOM 810 O O . LEU A 1 103 ? 3.574 -1.144 -17.131 1.00 91.44 103 LEU A O 1
ATOM 814 N N . ASN A 1 104 ? 4.281 -0.571 -15.083 1.00 92.31 104 ASN A N 1
ATOM 815 C CA . ASN A 1 104 ? 5.697 -0.778 -15.390 1.00 92.31 104 ASN A CA 1
ATOM 816 C C . ASN A 1 104 ? 5.988 -2.234 -15.771 1.00 92.31 104 ASN A C 1
ATOM 818 O O . ASN A 1 104 ? 6.701 -2.484 -16.740 1.00 92.31 104 ASN A O 1
ATOM 822 N N . LEU A 1 105 ? 5.399 -3.200 -15.059 1.00 92.81 105 LEU A N 1
ATOM 823 C CA . LEU A 1 105 ? 5.524 -4.616 -15.398 1.00 92.81 105 LEU A CA 1
ATOM 824 C C . LEU A 1 105 ? 4.948 -4.919 -16.787 1.00 92.81 105 LEU A C 1
ATOM 826 O O . LEU A 1 105 ? 5.548 -5.685 -17.538 1.00 92.81 105 LEU A O 1
ATOM 830 N N . TYR A 1 106 ? 3.804 -4.326 -17.133 1.00 91.62 106 TYR A N 1
ATOM 831 C CA . TYR A 1 106 ? 3.218 -4.452 -18.466 1.00 91.62 106 TYR A CA 1
ATOM 832 C C . TYR A 1 106 ? 4.157 -3.901 -19.546 1.00 91.62 106 TYR A C 1
ATOM 834 O O . TYR A 1 106 ? 4.469 -4.611 -20.498 1.00 91.62 106 TYR A O 1
ATOM 842 N N . ILE A 1 107 ? 4.680 -2.686 -19.353 1.00 91.06 107 ILE A N 1
ATOM 843 C CA . ILE A 1 107 ? 5.628 -2.050 -20.276 1.00 91.06 107 ILE A CA 1
ATOM 844 C C . ILE A 1 107 ? 6.871 -2.929 -20.470 1.00 91.06 107 ILE A C 1
AT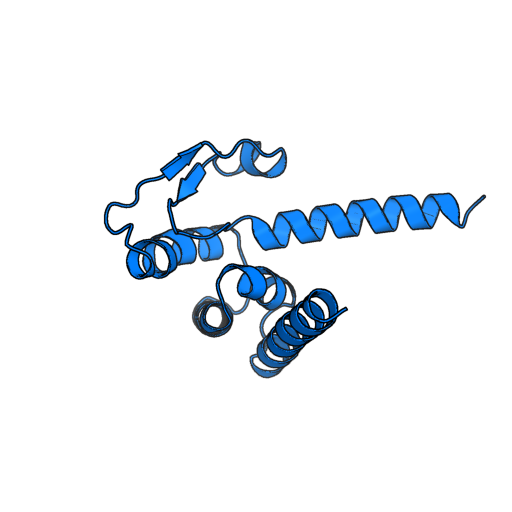OM 846 O O . ILE A 1 107 ? 7.243 -3.208 -21.608 1.00 91.06 107 ILE A O 1
ATOM 850 N N . ILE A 1 108 ? 7.476 -3.424 -19.382 1.00 92.38 108 ILE A N 1
ATOM 851 C CA . ILE A 1 108 ? 8.646 -4.316 -19.442 1.00 92.38 108 ILE A CA 1
ATOM 852 C C . ILE A 1 108 ? 8.323 -5.568 -20.256 1.00 92.38 108 ILE A C 1
ATOM 854 O O . ILE A 1 108 ? 9.077 -5.907 -21.162 1.00 92.38 108 ILE A O 1
ATOM 858 N N . LYS A 1 109 ? 7.190 -6.229 -19.986 1.00 91.06 109 LYS A N 1
ATOM 859 C CA . LYS A 1 109 ? 6.781 -7.431 -20.724 1.00 91.06 109 LYS A CA 1
ATOM 860 C C . LYS A 1 109 ? 6.608 -7.159 -22.216 1.00 91.06 109 LYS A C 1
ATOM 862 O O . LYS A 1 109 ? 7.079 -7.960 -23.016 1.00 91.06 109 LYS A O 1
ATOM 867 N N . CYS A 1 110 ? 5.984 -6.040 -22.587 1.00 87.31 110 CYS A N 1
ATOM 868 C CA . CYS A 1 110 ? 5.861 -5.633 -23.985 1.00 87.31 110 CYS A CA 1
ATOM 869 C C . CYS A 1 110 ? 7.239 -5.466 -24.634 1.00 87.31 110 CYS A C 1
ATOM 871 O O . CYS A 1 110 ? 7.494 -6.079 -25.665 1.00 87.31 110 CYS A O 1
ATOM 873 N N . PHE A 1 111 ? 8.152 -4.711 -24.016 1.00 87.00 111 PHE A N 1
ATOM 874 C CA . PHE A 1 111 ? 9.503 -4.525 -24.555 1.00 87.00 111 PHE A CA 1
ATOM 875 C C . PHE A 1 111 ? 10.289 -5.836 -24.650 1.00 87.00 111 PHE A C 1
ATOM 877 O O . PHE A 1 111 ? 10.918 -6.084 -25.672 1.00 87.00 111 PHE A O 1
ATOM 884 N N . THR A 1 112 ? 10.239 -6.701 -23.633 1.00 83.12 112 THR A N 1
ATOM 885 C CA . THR A 1 112 ? 10.941 -7.993 -23.665 1.00 83.12 112 THR A CA 1
ATOM 886 C C . THR A 1 112 ? 10.417 -8.890 -24.784 1.00 83.12 112 THR A C 1
ATOM 888 O O . THR A 1 112 ? 11.226 -9.467 -25.499 1.00 83.12 112 THR A O 1
ATOM 891 N N . LEU A 1 113 ? 9.095 -8.954 -24.985 1.00 73.75 113 LEU A N 1
ATOM 892 C CA . LEU A 1 113 ? 8.490 -9.708 -26.087 1.00 73.75 113 LEU A CA 1
ATOM 893 C C . LEU A 1 113 ? 8.980 -9.212 -27.454 1.00 73.75 113 LEU A C 1
ATOM 895 O O . LEU A 1 113 ? 9.339 -10.030 -28.296 1.00 73.75 113 LEU A O 1
ATOM 899 N N . PHE A 1 114 ? 9.049 -7.897 -27.676 1.00 65.06 114 PHE A N 1
ATOM 900 C CA . PHE A 1 114 ? 9.552 -7.347 -28.940 1.00 65.06 114 PHE A CA 1
ATOM 901 C C . PHE A 1 114 ? 11.063 -7.555 -29.127 1.00 65.06 114 PHE A C 1
ATOM 903 O O . PHE A 1 114 ? 11.494 -7.810 -30.247 1.00 65.06 114 PHE A O 1
ATOM 910 N N . SER A 1 115 ? 11.858 -7.520 -28.055 1.00 63.12 115 SER A N 1
ATOM 911 C CA . SER A 1 115 ? 13.314 -7.716 -28.126 1.00 63.12 115 SER A CA 1
ATOM 912 C C . SER A 1 115 ? 13.748 -9.172 -28.328 1.00 63.12 115 SER A C 1
ATOM 914 O O . SER A 1 115 ? 14.852 -9.402 -28.805 1.00 63.12 115 SER A O 1
ATOM 916 N N . THR A 1 116 ? 12.927 -10.158 -27.952 1.00 59.12 116 THR A N 1
ATOM 917 C CA . THR A 1 116 ? 13.217 -11.593 -28.164 1.00 59.12 116 THR A CA 1
ATOM 918 C C . THR A 1 116 ? 12.612 -12.157 -29.452 1.00 59.12 116 THR A C 1
ATOM 920 O O . THR A 1 116 ? 12.822 -13.327 -29.754 1.00 59.12 116 THR A O 1
ATOM 923 N N . SER A 1 117 ? 11.831 -11.354 -30.180 1.00 57.34 117 SER A N 1
ATOM 924 C CA . SER A 1 117 ? 11.165 -11.739 -31.437 1.00 57.34 117 SER A CA 1
ATOM 925 C C . SER A 1 117 ? 11.891 -11.218 -32.688 1.00 57.34 117 SER A C 1
ATOM 927 O O . SER A 1 117 ? 11.331 -11.298 -33.782 1.00 57.34 117 SER A O 1
ATOM 929 N N . GLY A 1 118 ? 13.090 -10.648 -32.521 1.00 48.38 118 GLY A N 1
ATOM 930 C CA . GLY A 1 118 ? 13.947 -10.110 -33.582 1.00 48.38 118 GLY A CA 1
ATOM 931 C C . GLY A 1 118 ? 15.267 -10.854 -33.694 1.00 48.38 118 GLY A C 1
ATOM 932 O O . GLY A 1 118 ? 15.727 -11.386 -32.658 1.00 48.38 118 GLY A O 1
#

Foldseek 3Di:
DVVVVVLVVQLVVLQVLLVVLVADSLQSQLCSFQPSVSSVQCSVVVRYQDLVSLQCCLQPPQCVVQPNPPQDWDFADDPVCPVPHRIGGDRSTDSCRSVVVVVVVVVVVVVVVVVVVD

pLDDT: mean 90.68, std 12.34, range [48.38, 98.75]

Secondary structure (DSSP, 8-state):
-HHHHHHHHHHHHHHHHHHHHT--HHHHHHHHHH-THHHHHHHHTTSS--HHHHHHHIIIIIHHHTT--S--EEE---TTGGGT-SEEETTS--TTHHHHHHHHHHHHHHHHHHHT--

Organism: Streptococcus mitis (NCBI:txid28037)